Protein AF-B6ATL6-F1 (afdb_monomer_lite)

pLDDT: mean 96.42, std 1.98, range [83.88, 98.56]

Sequence (86 aa):
MDIQTGSAVDEQWNHIPAASRVSYGTEPTPGTVISDVYAYEKPSKRERFAVLMCNMLSIDLVQLGERHRRASFRREKDWMGEWLAP

Structure (mmCIF, N/CA/C/O backbone):
data_AF-B6ATL6-F1
#
_entry.id   AF-B6ATL6-F1
#
loop_
_atom_site.group_PDB
_atom_site.id
_atom_site.type_symbol
_atom_site.label_atom_id
_atom_site.label_alt_id
_atom_site.label_comp_id
_atom_site.label_asym_id
_atom_site.label_entity_id
_atom_sit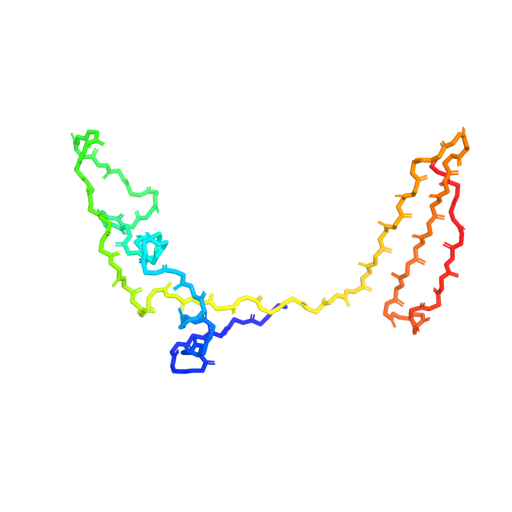e.label_seq_id
_atom_site.pdbx_PDB_ins_code
_atom_site.Cartn_x
_atom_site.Cartn_y
_atom_site.Cartn_z
_atom_site.occupancy
_atom_site.B_iso_or_equiv
_atom_site.auth_seq_id
_atom_site.auth_comp_id
_atom_site.auth_asym_id
_atom_site.auth_atom_id
_atom_site.pdbx_PDB_model_num
ATOM 1 N N . MET A 1 1 ? -9.752 2.106 -8.886 1.00 83.88 1 MET A N 1
ATOM 2 C CA . MET A 1 1 ? -9.480 1.800 -7.470 1.00 83.88 1 MET A CA 1
ATOM 3 C C . MET A 1 1 ? -10.822 1.627 -6.803 1.00 83.88 1 MET A C 1
ATOM 5 O O . MET A 1 1 ? -11.720 2.393 -7.126 1.00 83.88 1 MET A O 1
ATOM 9 N N . ASP A 1 2 ? -10.958 0.614 -5.962 1.00 94.50 2 ASP A N 1
ATOM 10 C CA . ASP A 1 2 ? -12.175 0.334 -5.203 1.00 94.50 2 ASP A CA 1
ATOM 11 C C . ASP A 1 2 ? -11.880 0.454 -3.701 1.00 94.50 2 ASP A C 1
ATOM 13 O O . ASP A 1 2 ? -10.770 0.137 -3.265 1.00 94.50 2 ASP A O 1
ATOM 17 N N . ILE A 1 3 ? -12.836 0.977 -2.932 1.00 96.25 3 ILE A N 1
ATOM 18 C CA . ILE A 1 3 ? -12.688 1.232 -1.493 1.00 96.25 3 ILE A CA 1
ATOM 19 C C . ILE A 1 3 ? -13.712 0.381 -0.756 1.00 96.25 3 ILE A C 1
ATOM 21 O O . ILE A 1 3 ? -14.914 0.593 -0.893 1.00 96.25 3 ILE A O 1
ATOM 25 N N . GLN A 1 4 ? -13.229 -0.537 0.074 1.00 97.19 4 GLN A N 1
ATOM 26 C CA . GLN A 1 4 ? -14.071 -1.407 0.884 1.00 97.19 4 GLN A CA 1
ATOM 27 C C . GLN A 1 4 ? -14.016 -0.979 2.351 1.00 97.19 4 GLN A C 1
ATOM 29 O O . GLN A 1 4 ? -12.940 -0.748 2.908 1.00 97.19 4 GLN A O 1
ATOM 34 N N . THR A 1 5 ? -15.185 -0.865 2.978 1.00 96.81 5 THR A N 1
ATOM 35 C CA . THR A 1 5 ? -15.364 -0.443 4.376 1.00 96.81 5 THR A CA 1
ATOM 36 C C . THR A 1 5 ? -16.450 -1.283 5.053 1.00 96.81 5 THR A C 1
ATOM 38 O O . THR A 1 5 ? -17.058 -2.159 4.435 1.00 96.81 5 THR A O 1
ATOM 41 N N . GLY A 1 6 ? -16.696 -1.042 6.344 1.00 95.69 6 GLY A N 1
ATOM 42 C CA . GLY A 1 6 ? -17.717 -1.771 7.099 1.00 95.69 6 GLY A CA 1
ATOM 43 C C . GLY A 1 6 ? -17.355 -3.243 7.302 1.00 95.69 6 GLY A C 1
ATOM 44 O O . GLY A 1 6 ? -16.174 -3.593 7.339 1.00 95.69 6 GLY A O 1
ATOM 45 N N . SER A 1 7 ? -18.361 -4.106 7.440 1.00 96.69 7 SER A N 1
ATOM 46 C CA . SER A 1 7 ? -18.169 -5.538 7.724 1.00 96.69 7 SER A CA 1
ATOM 47 C C . SER A 1 7 ? -17.458 -6.304 6.604 1.00 96.69 7 SER A C 1
ATOM 49 O O . SER A 1 7 ? -16.818 -7.317 6.865 1.00 96.69 7 SER A O 1
ATOM 51 N N . ALA A 1 8 ? -17.481 -5.791 5.369 1.00 96.31 8 ALA A N 1
ATOM 52 C CA . ALA A 1 8 ? -16.805 -6.405 4.224 1.00 96.31 8 ALA A CA 1
ATOM 53 C C . ALA A 1 8 ? -15.281 -6.542 4.402 1.00 96.31 8 ALA A C 1
ATOM 55 O O . ALA A 1 8 ? -14.654 -7.307 3.676 1.00 96.31 8 ALA A O 1
ATOM 56 N N . VAL A 1 9 ? -14.687 -5.806 5.352 1.00 97.38 9 VAL A N 1
ATOM 57 C CA . VAL A 1 9 ? -13.240 -5.826 5.618 1.00 97.38 9 VAL A CA 1
ATOM 58 C C . VAL A 1 9 ? -12.867 -6.384 7.000 1.00 97.38 9 VAL A C 1
ATOM 60 O O . VAL A 1 9 ? -11.771 -6.128 7.503 1.00 97.38 9 VAL A O 1
ATOM 63 N N . ASP A 1 10 ? -13.777 -7.125 7.646 1.00 96.56 10 ASP A N 1
ATOM 64 C CA . ASP A 1 10 ? -13.540 -7.701 8.980 1.00 96.56 10 ASP A CA 1
ATOM 65 C C . ASP A 1 10 ? -12.416 -8.741 8.984 1.00 96.56 10 ASP A C 1
ATOM 67 O O . ASP A 1 10 ? -11.606 -8.765 9.912 1.00 96.56 10 ASP A O 1
ATOM 71 N N . GLU A 1 11 ? -12.306 -9.559 7.938 1.00 97.19 11 GLU A N 1
ATOM 72 C CA . GLU A 1 11 ? -11.234 -10.555 7.823 1.00 97.19 11 GLU A CA 1
ATOM 73 C C . GLU A 1 11 ? -9.855 -9.884 7.753 1.00 97.19 11 GLU A C 1
ATOM 75 O O . GLU A 1 11 ? -8.941 -10.223 8.505 1.00 97.19 11 GLU A O 1
ATOM 80 N N . GLN A 1 12 ? -9.723 -8.854 6.919 1.00 97.62 12 GLN A N 1
ATOM 81 C CA . GLN A 1 12 ? -8.496 -8.081 6.749 1.00 97.62 12 GLN A CA 1
ATOM 82 C C . GLN A 1 12 ? -8.134 -7.343 8.038 1.00 97.62 12 GLN A C 1
ATOM 84 O O . GLN A 1 12 ? -6.966 -7.316 8.419 1.00 97.62 12 GLN A O 1
ATOM 89 N N . TRP A 1 13 ? -9.123 -6.799 8.752 1.00 97.38 13 TRP A N 1
ATOM 90 C CA . TRP A 1 13 ? -8.896 -6.211 10.070 1.00 97.38 13 TRP A CA 1
ATOM 91 C C . TRP A 1 13 ? -8.368 -7.233 11.081 1.00 97.38 13 TRP A C 1
ATOM 93 O O . TRP A 1 13 ? -7.454 -6.937 11.856 1.00 97.38 13 TRP A O 1
ATOM 103 N N . ASN A 1 14 ? -8.917 -8.448 11.070 1.00 96.94 14 ASN A N 1
ATOM 104 C CA . ASN A 1 14 ? -8.504 -9.507 11.983 1.00 96.94 14 ASN A CA 1
ATOM 105 C C . ASN A 1 14 ? -7.053 -9.949 11.747 1.00 96.94 14 ASN A C 1
ATOM 107 O O . ASN A 1 14 ? -6.376 -10.304 12.712 1.00 96.94 14 ASN A O 1
ATOM 111 N N . HIS A 1 15 ? -6.543 -9.829 10.517 1.00 97.31 15 HIS A N 1
ATOM 112 C CA . HIS A 1 15 ? -5.132 -10.060 10.196 1.00 97.31 15 HIS A CA 1
ATOM 113 C C . HIS A 1 15 ? -4.179 -8.969 10.702 1.00 97.31 15 HIS A C 1
ATOM 115 O O . HIS A 1 15 ? -2.975 -9.212 10.798 1.00 97.31 15 HIS A O 1
ATOM 121 N N . ILE A 1 16 ? -4.679 -7.782 11.057 1.00 96.69 16 ILE A N 1
ATOM 122 C CA . ILE A 1 16 ? -3.840 -6.712 11.606 1.00 96.69 16 ILE A CA 1
ATOM 123 C C . ILE A 1 16 ? -3.524 -7.027 13.073 1.00 96.69 16 ILE A C 1
ATOM 125 O O . ILE A 1 16 ? -4.460 -7.166 13.875 1.00 96.69 16 ILE A O 1
ATOM 129 N N . PRO A 1 17 ? -2.235 -7.078 13.467 1.00 97.44 17 PRO A N 1
ATOM 130 C CA . PRO A 1 17 ? -1.844 -7.263 14.860 1.00 97.44 17 PRO A CA 1
ATOM 131 C C . PRO A 1 17 ? -2.488 -6.214 15.768 1.00 97.44 17 PRO A C 1
ATOM 133 O O . PRO A 1 17 ? -2.542 -5.035 15.419 1.00 97.44 17 PRO A O 1
ATOM 136 N N . ALA A 1 18 ? -2.938 -6.618 16.958 1.00 94.62 18 ALA A N 1
ATOM 137 C CA . ALA A 1 18 ? -3.670 -5.733 17.868 1.00 94.62 18 ALA A CA 1
ATOM 138 C C . ALA A 1 18 ? -2.916 -4.424 18.171 1.00 94.62 18 ALA A C 1
ATOM 140 O O . ALA A 1 18 ? -3.507 -3.349 18.111 1.00 94.62 18 ALA A O 1
ATOM 141 N N . ALA A 1 19 ? -1.599 -4.500 18.393 1.00 94.94 19 ALA A N 1
ATOM 142 C CA . ALA A 1 19 ? -0.754 -3.330 18.634 1.00 94.94 19 ALA A CA 1
ATOM 143 C C . ALA A 1 19 ? -0.694 -2.354 17.442 1.00 94.94 19 ALA A C 1
ATOM 145 O O . ALA A 1 19 ? -0.488 -1.162 17.638 1.00 94.94 19 ALA A O 1
ATOM 146 N N . SER A 1 20 ? -0.900 -2.828 16.210 1.00 96.50 20 SER A N 1
ATOM 147 C CA . SER A 1 20 ? -0.860 -2.002 14.995 1.00 96.50 20 SER A CA 1
ATOM 148 C C . SER A 1 20 ? -2.186 -1.288 14.710 1.00 96.50 20 SER A C 1
ATOM 150 O O . SER A 1 20 ? -2.196 -0.277 14.002 1.00 96.50 20 SER A O 1
ATOM 152 N N . ARG A 1 21 ? -3.300 -1.767 15.284 1.00 96.62 21 ARG A N 1
ATOM 153 C CA . ARG A 1 21 ? -4.662 -1.241 15.058 1.00 96.62 21 ARG A CA 1
ATOM 154 C C . ARG A 1 21 ? -4.853 0.198 15.544 1.00 96.62 21 ARG A C 1
ATOM 156 O O . ARG A 1 21 ? -5.710 0.907 15.019 1.00 96.62 21 ARG A O 1
ATOM 163 N N . VAL A 1 22 ? -4.010 0.655 16.469 1.00 95.88 22 VAL A N 1
ATOM 164 C CA . VAL A 1 22 ? -3.962 2.044 16.961 1.00 95.88 22 VAL A CA 1
ATOM 165 C C . VAL A 1 22 ? -3.739 3.065 15.837 1.00 95.88 22 VAL A C 1
ATOM 167 O O . VAL A 1 22 ? -4.190 4.204 15.927 1.00 95.88 22 VAL A O 1
ATOM 170 N N . SER A 1 23 ? -3.102 2.647 14.736 1.00 94.12 23 SER A N 1
ATOM 171 C CA . SER A 1 23 ? -2.864 3.487 13.553 1.00 94.12 23 SER A CA 1
ATOM 172 C C . SER A 1 23 ? -4.157 3.979 12.900 1.00 94.12 23 SER A C 1
ATOM 174 O O . SER A 1 23 ? -4.156 5.017 12.244 1.00 94.12 23 SER A O 1
ATOM 176 N N . TYR A 1 24 ? -5.265 3.263 13.103 1.00 95.56 24 TYR A N 1
ATOM 177 C CA . TYR A 1 24 ? -6.556 3.575 12.496 1.00 95.56 24 TYR A CA 1
ATOM 178 C C . TYR A 1 24 ? -7.459 4.420 13.397 1.00 95.56 24 TYR A C 1
ATOM 180 O O . TYR A 1 24 ? -8.563 4.754 12.989 1.00 95.56 24 TYR A O 1
ATOM 188 N N . GLY A 1 25 ? -7.035 4.805 14.604 1.00 95.44 25 GLY A N 1
ATOM 189 C CA . GLY A 1 25 ? -7.892 5.586 15.501 1.00 95.44 25 GLY A CA 1
ATOM 190 C C . GLY A 1 25 ? -7.329 6.903 15.999 1.00 95.44 25 GLY A C 1
ATOM 191 O O . GLY A 1 25 ? -7.983 7.486 16.856 1.00 95.44 25 GLY A O 1
ATOM 192 N N . THR A 1 26 ? -6.209 7.395 15.451 1.00 95.88 26 THR A N 1
ATOM 193 C CA . THR A 1 26 ? -5.628 8.702 15.818 1.00 95.88 26 THR A CA 1
ATOM 194 C C . THR A 1 26 ? -6.703 9.784 15.957 1.00 95.88 26 THR A C 1
ATOM 196 O O . THR A 1 26 ? -7.520 9.977 15.049 1.00 95.88 26 THR A O 1
ATOM 199 N N . GLU A 1 27 ? -6.710 10.450 17.109 1.00 95.75 27 GLU A N 1
ATOM 200 C CA . GLU A 1 27 ? -7.641 11.516 17.467 1.00 95.75 27 GLU A CA 1
ATOM 201 C C . GLU A 1 27 ? -6.854 12.704 18.050 1.00 95.75 27 GLU A C 1
ATOM 203 O O . GLU A 1 27 ? -6.090 12.474 18.979 1.00 95.75 27 GLU A O 1
ATOM 208 N N . PRO A 1 28 ? -7.011 13.943 17.554 1.00 95.56 28 PRO A N 1
ATOM 209 C CA . PRO A 1 28 ? -7.882 14.317 16.445 1.00 95.56 28 PRO A CA 1
ATOM 210 C C . PRO A 1 28 ? -7.428 13.707 15.113 1.00 95.56 28 PRO A C 1
ATOM 212 O O . PRO A 1 28 ? -6.339 13.140 15.005 1.00 95.56 28 PRO A O 1
ATOM 215 N N . THR A 1 29 ? -8.288 13.773 14.095 1.00 93.75 29 THR A N 1
ATOM 216 C CA . THR A 1 29 ? -8.008 13.184 12.778 1.00 93.75 29 THR A CA 1
ATOM 217 C C . THR A 1 29 ? -6.644 13.629 12.239 1.00 93.75 29 THR A C 1
ATOM 219 O O . THR A 1 29 ? -6.308 14.810 12.370 1.00 93.75 29 THR A O 1
ATOM 222 N N . PRO A 1 30 ? -5.847 12.735 11.622 1.00 94.12 30 PRO A N 1
ATOM 223 C CA . PRO A 1 30 ? -4.539 13.100 11.085 1.00 94.12 30 PRO A CA 1
ATOM 224 C C . PRO A 1 30 ? -4.586 14.372 10.224 1.00 94.12 30 PRO A C 1
ATOM 226 O O . PRO A 1 30 ? -5.472 14.525 9.388 1.00 94.12 30 PRO A O 1
ATOM 229 N N . GLY A 1 31 ? -3.639 15.287 10.451 1.00 95.56 31 GLY A N 1
ATOM 230 C CA . GLY A 1 31 ? -3.594 16.605 9.802 1.00 95.56 31 GLY A CA 1
ATOM 231 C C . GLY A 1 31 ? -4.337 17.724 10.546 1.00 95.56 31 GLY A C 1
ATOM 232 O O . GLY A 1 31 ? -4.238 18.880 10.144 1.00 95.56 31 GLY A O 1
ATOM 233 N N . THR A 1 32 ? -5.038 17.417 11.640 1.00 97.19 32 THR A N 1
ATOM 234 C CA . THR A 1 32 ? -5.654 18.436 12.507 1.00 97.19 32 THR A CA 1
ATOM 235 C C . THR A 1 32 ? -4.591 19.159 13.333 1.00 97.19 32 THR A C 1
ATOM 237 O O . THR A 1 32 ? -3.687 18.524 13.874 1.00 97.19 32 THR A O 1
ATOM 240 N N . VAL A 1 33 ? -4.712 20.484 13.460 1.00 97.69 33 VAL A N 1
ATOM 241 C CA . VAL A 1 33 ? -3.866 21.285 14.359 1.00 97.69 33 VAL A CA 1
ATOM 242 C C . VAL A 1 33 ? -4.177 20.918 15.811 1.00 97.69 33 VAL A C 1
ATOM 244 O O . VAL A 1 33 ? -5.338 20.907 16.212 1.00 97.69 33 VAL A O 1
ATOM 247 N N . ILE A 1 34 ? -3.137 20.645 16.598 1.00 98.00 34 ILE A N 1
ATOM 248 C CA . ILE A 1 34 ? -3.231 20.290 18.019 1.00 98.00 34 ILE A CA 1
ATOM 249 C C . ILE A 1 34 ? -2.621 21.391 18.888 1.00 98.00 34 ILE A C 1
ATOM 251 O O . ILE A 1 34 ? -1.713 22.100 18.458 1.00 98.00 34 ILE A O 1
ATOM 255 N N . SER A 1 35 ? -3.137 21.552 20.105 1.00 97.50 35 SER A N 1
ATOM 256 C CA . SER A 1 35 ? -2.718 22.612 21.034 1.00 97.50 35 SER A CA 1
ATOM 257 C C . SER A 1 35 ? -1.405 22.320 21.763 1.00 97.50 35 SER A C 1
ATOM 259 O O . SER A 1 35 ? -0.793 23.239 22.297 1.00 97.50 35 SER A O 1
ATOM 261 N N . ASP A 1 36 ? -0.996 21.054 21.817 1.00 98.25 36 ASP A N 1
ATOM 262 C CA . ASP A 1 36 ? 0.235 20.579 22.449 1.00 98.25 36 ASP A CA 1
ATOM 263 C C . ASP A 1 36 ? 0.780 19.372 21.674 1.00 98.25 36 ASP A C 1
ATOM 265 O O . ASP A 1 36 ? 0.020 18.676 20.998 1.00 98.25 36 ASP A O 1
ATOM 269 N N . VAL A 1 37 ? 2.084 19.106 21.789 1.00 96.62 37 VAL A N 1
ATOM 270 C CA . VAL A 1 37 ? 2.768 18.003 21.097 1.00 96.62 37 VAL A CA 1
ATOM 271 C C . VAL A 1 37 ? 2.180 16.621 21.404 1.00 96.62 37 VAL A C 1
ATOM 273 O O . VAL A 1 37 ? 2.306 15.732 20.566 1.00 96.62 37 VAL A O 1
ATOM 276 N N . TYR A 1 38 ? 1.516 16.442 22.550 1.00 97.19 38 TYR A N 1
ATOM 277 C CA . TYR A 1 38 ? 0.864 15.192 22.955 1.00 97.19 38 TYR A CA 1
ATOM 278 C C . TYR A 1 38 ? -0.657 15.307 23.068 1.00 97.19 38 TYR A C 1
ATOM 280 O O . TYR A 1 38 ? -1.294 14.408 23.611 1.00 97.19 38 TYR A O 1
ATOM 288 N N . ALA A 1 39 ? -1.268 16.373 22.542 1.00 97.62 39 ALA A N 1
ATOM 289 C CA . ALA A 1 39 ? -2.724 16.516 22.500 1.00 97.62 39 ALA A CA 1
ATOM 290 C C . ALA A 1 39 ? -3.352 15.624 21.407 1.00 97.62 39 ALA A C 1
ATOM 292 O O . ALA A 1 39 ? -4.105 16.094 20.553 1.00 97.62 39 ALA A O 1
ATOM 293 N N . TYR A 1 40 ? -3.010 14.333 21.423 1.00 96.56 40 TYR A N 1
ATOM 294 C CA . TYR A 1 40 ? -3.580 13.302 20.575 1.00 96.56 40 TYR A CA 1
ATOM 295 C C . TYR A 1 40 ? -3.626 11.946 21.292 1.00 96.56 40 TYR A C 1
ATOM 297 O O . TYR A 1 40 ? -2.768 11.610 22.101 1.00 96.56 40 TYR A O 1
ATOM 305 N N . GLU A 1 41 ? -4.591 11.123 20.905 1.00 96.69 41 GLU A N 1
ATOM 306 C CA . GLU A 1 41 ? -4.763 9.744 21.353 1.00 96.69 41 GLU A CA 1
ATOM 307 C C . GLU A 1 41 ? -4.711 8.788 20.161 1.00 96.69 41 GLU A C 1
ATOM 309 O O . GLU A 1 41 ? -4.928 9.184 19.013 1.00 96.69 41 GLU A O 1
ATOM 314 N N . LYS A 1 42 ? -4.438 7.505 20.417 1.00 95.25 42 LYS A N 1
ATOM 315 C CA . LYS A 1 42 ? -4.422 6.460 19.376 1.00 95.25 42 LYS A CA 1
ATOM 316 C C . LYS A 1 42 ? -5.250 5.232 19.774 1.00 95.25 42 LYS A C 1
ATOM 318 O O . LYS A 1 42 ? -4.701 4.139 19.929 1.00 95.25 42 LYS A O 1
ATOM 323 N N . PRO A 1 43 ? -6.575 5.371 19.956 1.00 95.75 43 PRO A N 1
ATOM 324 C CA . PRO A 1 43 ? -7.442 4.215 20.145 1.00 95.75 43 PRO A CA 1
ATOM 325 C C . PRO A 1 43 ? -7.408 3.299 18.915 1.00 95.75 43 PRO A C 1
ATOM 327 O O . PRO A 1 43 ? -7.052 3.705 17.813 1.00 95.75 43 PRO A O 1
ATOM 330 N N . SER A 1 44 ? -7.821 2.047 19.079 1.00 95.44 44 SER A N 1
ATOM 331 C CA . SER A 1 44 ? -8.056 1.150 17.943 1.00 95.44 44 SER A CA 1
ATOM 332 C C . SER A 1 44 ? -9.506 1.294 17.478 1.00 95.44 44 SER A C 1
ATOM 334 O O . SER A 1 44 ? -10.401 0.739 18.108 1.00 95.44 44 SER A O 1
ATOM 336 N N . LYS A 1 45 ? -9.746 2.047 16.398 1.00 95.44 45 LYS A N 1
ATOM 337 C CA . LYS A 1 45 ? -11.091 2.302 15.847 1.00 95.44 45 LYS A CA 1
ATOM 338 C C . LYS A 1 45 ? -11.326 1.477 14.581 1.00 95.44 45 LYS A C 1
ATOM 340 O O . LYS A 1 45 ? -10.825 1.819 13.511 1.00 95.44 45 LYS A O 1
ATOM 345 N N . ARG A 1 46 ? -12.074 0.376 14.704 1.00 94.94 46 ARG A N 1
ATOM 346 C CA . ARG A 1 46 ? -12.358 -0.569 13.606 1.00 94.94 46 ARG A CA 1
ATOM 347 C C . ARG A 1 46 ? -13.069 0.109 12.435 1.00 94.94 46 ARG A C 1
ATOM 349 O O . ARG A 1 46 ? -12.785 -0.189 11.280 1.00 94.94 46 ARG A O 1
ATOM 356 N N . GLU A 1 47 ? -13.988 1.010 12.727 1.00 95.44 47 GLU A N 1
ATOM 357 C CA . GLU A 1 47 ? -14.830 1.736 11.779 1.00 95.44 47 GLU A CA 1
ATOM 358 C C . GLU A 1 47 ? -14.047 2.670 10.844 1.00 95.44 47 GLU A C 1
ATOM 360 O O . GLU A 1 47 ? -14.534 3.027 9.776 1.00 95.44 47 GLU A O 1
ATOM 365 N N . ARG A 1 48 ? -12.815 3.035 11.220 1.00 94.62 48 ARG A N 1
ATOM 366 C CA . ARG A 1 48 ? -11.904 3.863 10.417 1.00 94.62 48 ARG A CA 1
ATOM 367 C C . ARG A 1 48 ? -10.971 3.038 9.522 1.00 94.62 48 ARG A C 1
ATOM 369 O O . ARG A 1 48 ? -10.161 3.606 8.793 1.00 94.62 48 ARG A O 1
ATOM 376 N N . PHE A 1 49 ? -11.065 1.710 9.574 1.00 96.88 49 PHE A N 1
ATOM 377 C CA . PHE A 1 49 ? -10.311 0.820 8.701 1.00 96.88 49 PHE A CA 1
ATOM 378 C C . PHE A 1 49 ? -11.007 0.645 7.346 1.00 96.88 49 PHE A C 1
ATOM 380 O O . PHE A 1 49 ? -12.207 0.368 7.280 1.00 96.88 49 PHE A O 1
ATOM 387 N N . ALA A 1 50 ? -10.224 0.755 6.275 1.00 96.94 50 ALA A N 1
ATOM 388 C CA . ALA A 1 50 ? -10.654 0.540 4.902 1.00 96.94 50 ALA A CA 1
ATOM 389 C C . ALA A 1 50 ? -9.602 -0.273 4.142 1.00 96.94 50 ALA A C 1
ATOM 391 O O . ALA A 1 50 ? -8.402 -0.137 4.393 1.00 96.94 50 ALA A O 1
ATOM 392 N N . VAL A 1 51 ? -10.052 -1.078 3.182 1.00 97.31 51 VAL A N 1
ATOM 393 C CA . VAL A 1 51 ? -9.185 -1.798 2.243 1.00 97.31 51 VAL A CA 1
ATOM 394 C C . VAL A 1 51 ? -9.270 -1.115 0.886 1.00 97.31 51 VAL A C 1
ATOM 396 O O . VAL A 1 51 ? -10.357 -0.884 0.356 1.00 97.31 51 VAL A O 1
ATOM 399 N N . LEU A 1 52 ? -8.108 -0.777 0.331 1.00 97.00 52 LEU A N 1
ATOM 400 C CA . LEU A 1 52 ? -7.977 -0.161 -0.983 1.00 97.00 52 LEU A CA 1
ATOM 401 C C . LEU A 1 52 ? -7.592 -1.228 -2.004 1.00 97.00 52 LEU A C 1
ATOM 403 O O . LEU A 1 52 ? -6.475 -1.743 -1.982 1.00 97.00 52 LEU A O 1
ATOM 407 N N . MET A 1 53 ? -8.511 -1.541 -2.910 1.00 95.06 53 MET A N 1
ATOM 408 C CA . MET A 1 53 ? -8.296 -2.519 -3.969 1.00 95.06 53 MET A CA 1
ATOM 409 C C . MET A 1 53 ? -7.848 -1.812 -5.251 1.00 95.06 53 MET A C 1
ATOM 411 O O . MET A 1 53 ? -8.585 -1.041 -5.882 1.00 95.06 53 MET A O 1
ATOM 415 N N . CYS A 1 54 ? -6.611 -2.085 -5.655 1.00 95.25 54 CYS A N 1
ATOM 416 C CA . CYS A 1 54 ? -6.012 -1.543 -6.868 1.00 95.25 54 CYS A CA 1
ATOM 417 C C . CYS A 1 54 ? -5.918 -2.631 -7.937 1.00 95.25 54 CYS A C 1
ATOM 419 O O . CYS A 1 54 ? -5.206 -3.617 -7.777 1.00 95.25 54 CYS A O 1
ATOM 421 N N . ASN A 1 55 ? -6.608 -2.425 -9.058 1.00 94.19 55 ASN A N 1
ATOM 422 C CA . ASN A 1 55 ? -6.434 -3.266 -10.236 1.00 94.19 55 ASN A CA 1
ATOM 423 C C . ASN A 1 55 ? -5.142 -2.865 -10.943 1.00 94.19 55 ASN A C 1
ATOM 425 O O . ASN A 1 55 ? -4.999 -1.718 -11.369 1.00 94.19 55 ASN A O 1
ATOM 429 N N . MET A 1 56 ? -4.216 -3.809 -11.079 1.00 95.25 56 MET A N 1
ATOM 430 C CA . MET A 1 56 ? -2.966 -3.574 -11.786 1.00 95.25 56 MET A CA 1
ATOM 431 C C . MET A 1 56 ? -3.243 -3.390 -13.280 1.00 95.25 56 MET A C 1
ATOM 433 O O . MET A 1 56 ? -3.899 -4.220 -13.910 1.00 95.25 56 MET A O 1
ATOM 437 N N . LEU A 1 57 ? -2.763 -2.282 -13.841 1.00 97.06 57 LEU A N 1
ATOM 438 C CA . LEU A 1 57 ? -2.899 -1.980 -15.270 1.00 97.06 57 LEU A CA 1
ATOM 439 C C . LEU A 1 57 ? -1.604 -2.267 -16.029 1.00 97.06 57 LEU A C 1
ATOM 441 O O . LEU A 1 57 ? -1.639 -2.719 -17.173 1.00 97.06 57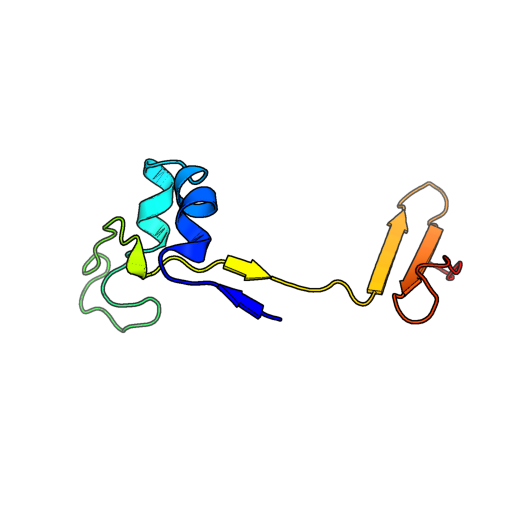 LEU A O 1
ATOM 445 N N . SER A 1 58 ? -0.470 -2.032 -15.372 1.00 97.62 58 SER A N 1
ATOM 446 C CA . SER A 1 58 ? 0.859 -2.225 -15.932 1.00 97.62 58 SER A CA 1
ATOM 447 C C . SER A 1 58 ? 1.881 -2.554 -14.849 1.00 97.62 58 SER A C 1
ATOM 449 O O . SER A 1 58 ? 1.764 -2.073 -13.722 1.00 97.62 58 SER A O 1
ATOM 451 N N . ILE A 1 59 ? 2.906 -3.314 -15.225 1.00 98.12 59 ILE A N 1
ATOM 452 C CA . ILE A 1 59 ? 4.123 -3.563 -14.451 1.00 98.12 59 ILE A CA 1
ATOM 453 C C . ILE A 1 59 ? 5.300 -3.100 -15.305 1.00 98.12 59 ILE A C 1
ATOM 455 O O . ILE A 1 59 ? 5.402 -3.485 -16.470 1.00 98.12 59 ILE A O 1
ATOM 459 N N . ASP A 1 60 ? 6.190 -2.310 -14.717 1.00 97.81 60 ASP A N 1
ATOM 460 C CA . ASP A 1 60 ? 7.502 -1.998 -15.277 1.00 97.81 60 ASP A CA 1
ATOM 461 C C . ASP A 1 60 ? 8.555 -2.667 -14.396 1.00 97.81 60 ASP A C 1
ATOM 463 O O . ASP A 1 60 ? 8.736 -2.300 -13.233 1.00 97.81 60 ASP A O 1
ATOM 467 N N . LEU A 1 61 ? 9.159 -3.732 -14.916 1.00 97.88 61 LEU A N 1
ATOM 468 C CA . LEU A 1 61 ? 10.053 -4.596 -14.167 1.00 97.88 61 LEU A CA 1
ATOM 469 C C . LEU A 1 61 ? 11.489 -4.361 -14.619 1.00 97.88 61 LEU A C 1
ATOM 471 O O . LEU A 1 61 ? 11.822 -4.609 -15.776 1.00 97.88 61 LEU A O 1
ATOM 475 N N . VAL A 1 62 ? 12.351 -3.968 -13.683 1.00 98.19 62 VAL A N 1
ATOM 476 C CA . VAL A 1 62 ? 13.794 -3.824 -13.904 1.00 98.19 62 VAL A CA 1
ATOM 477 C C . VAL A 1 62 ? 14.541 -4.853 -13.062 1.00 98.19 62 VAL A C 1
ATOM 479 O O . VAL A 1 62 ? 14.366 -4.921 -11.847 1.00 98.19 62 VAL A O 1
ATOM 482 N N . GLN A 1 63 ? 15.411 -5.631 -13.703 1.00 97.81 63 GLN A N 1
ATOM 483 C CA . GLN A 1 63 ? 16.373 -6.502 -13.037 1.00 97.81 63 GLN A CA 1
ATOM 484 C C . GLN A 1 63 ? 17.769 -5.872 -13.102 1.00 97.81 63 GLN A C 1
ATOM 486 O O . GLN A 1 63 ? 18.337 -5.700 -14.184 1.00 97.81 63 GLN A O 1
ATOM 491 N N . LEU A 1 64 ? 18.339 -5.581 -11.931 1.00 97.44 64 LEU A N 1
ATOM 492 C CA . LEU A 1 64 ? 19.698 -5.060 -11.779 1.00 97.44 64 LEU A CA 1
ATOM 493 C C . LEU A 1 64 ? 20.710 -6.218 -11.761 1.00 97.44 64 LEU A C 1
ATOM 495 O O . LEU A 1 64 ? 21.015 -6.777 -10.711 1.00 97.44 64 LEU A O 1
ATOM 499 N N . GLY A 1 65 ? 21.183 -6.619 -12.941 1.00 95.56 65 GLY A N 1
ATOM 500 C CA . GLY A 1 65 ? 22.324 -7.531 -13.109 1.00 95.56 65 GLY A CA 1
ATOM 501 C C . GLY A 1 65 ? 23.554 -6.812 -13.673 1.00 95.56 65 GLY A C 1
ATOM 502 O O . GLY A 1 65 ? 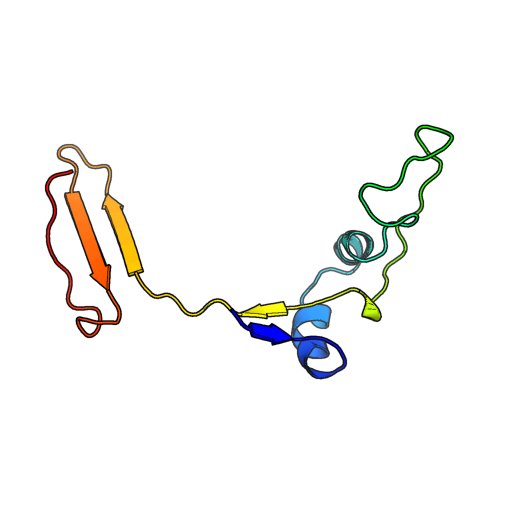23.520 -5.603 -13.865 1.00 95.56 65 GLY A O 1
ATOM 503 N N . GLU A 1 66 ? 24.615 -7.551 -14.021 1.00 96.56 66 GLU A N 1
ATOM 504 C CA . GLU A 1 66 ? 25.808 -6.988 -14.696 1.00 96.56 66 GLU A CA 1
ATOM 505 C C . GLU A 1 66 ? 25.440 -6.197 -15.966 1.00 96.56 66 GLU A C 1
ATOM 507 O O . GLU A 1 66 ? 25.991 -5.135 -16.244 1.00 96.56 66 GLU A O 1
ATOM 512 N N . ARG A 1 67 ? 24.442 -6.691 -16.709 1.00 95.81 67 ARG A N 1
ATOM 513 C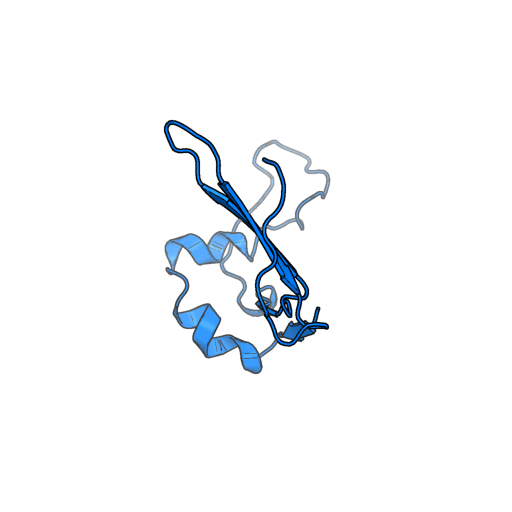 CA . ARG A 1 67 ? 23.688 -5.918 -17.697 1.00 95.81 67 ARG A CA 1
ATOM 514 C C . ARG A 1 67 ? 22.238 -5.865 -17.250 1.00 95.81 67 ARG A C 1
ATOM 516 O O . ARG A 1 67 ? 21.608 -6.916 -17.102 1.00 95.81 67 ARG A O 1
ATOM 523 N N . HIS A 1 68 ? 21.719 -4.660 -17.045 1.00 97.56 68 HIS A N 1
ATOM 524 C CA . HIS A 1 68 ? 20.326 -4.467 -16.666 1.00 97.56 68 HIS A CA 1
ATOM 525 C C . HIS A 1 68 ? 19.390 -5.023 -17.741 1.00 97.56 68 HIS A C 1
ATOM 527 O O . HIS A 1 68 ? 19.703 -5.014 -18.934 1.00 97.56 68 HIS A O 1
ATOM 533 N N . ARG A 1 69 ? 18.229 -5.508 -17.309 1.00 97.69 69 ARG A N 1
ATOM 534 C CA . ARG A 1 69 ? 17.149 -5.936 -18.200 1.00 97.69 69 ARG A CA 1
ATOM 535 C C . ARG A 1 69 ? 15.860 -5.304 -17.719 1.00 97.69 69 ARG A C 1
ATOM 537 O O . ARG A 1 69 ? 15.622 -5.254 -16.513 1.00 97.69 69 ARG A O 1
ATOM 544 N N . ARG A 1 70 ? 15.039 -4.844 -18.656 1.00 98.56 70 ARG A N 1
ATOM 545 C CA . ARG A 1 70 ? 13.754 -4.223 -18.364 1.00 98.56 70 ARG A CA 1
ATOM 546 C C . ARG A 1 70 ? 12.669 -4.855 -19.215 1.00 98.56 70 ARG A C 1
ATOM 548 O O . ARG A 1 70 ? 12.878 -5.094 -20.402 1.00 98.56 70 ARG A O 1
ATOM 555 N N . ALA A 1 71 ? 11.528 -5.135 -18.608 1.00 98.38 71 ALA A N 1
ATOM 556 C CA . ALA A 1 71 ? 10.357 -5.638 -19.302 1.00 98.38 71 ALA A CA 1
ATOM 557 C C . ALA A 1 71 ? 9.117 -4.878 -18.840 1.00 98.38 71 ALA A C 1
ATOM 559 O O . ALA A 1 71 ? 8.962 -4.602 -17.650 1.00 98.38 71 ALA A O 1
ATOM 560 N N . SER A 1 72 ? 8.224 -4.568 -19.776 1.00 98.38 72 SER A N 1
ATOM 561 C CA . SER A 1 72 ? 6.897 -4.053 -19.444 1.00 98.38 72 SER A CA 1
ATOM 562 C C . SER A 1 72 ? 5.838 -5.121 -19.659 1.00 98.38 72 SER A C 1
ATOM 564 O O . SER A 1 72 ? 5.907 -5.885 -20.621 1.00 98.38 72 SER A O 1
ATOM 566 N N . PHE A 1 73 ? 4.853 -5.151 -18.770 1.00 98.50 73 PHE A N 1
ATOM 567 C CA . PHE A 1 73 ? 3.671 -5.993 -18.883 1.00 98.50 73 PHE A CA 1
ATOM 568 C C . PHE A 1 73 ? 2.447 -5.100 -18.745 1.00 98.50 73 PHE A C 1
ATOM 570 O O . PHE A 1 73 ? 2.393 -4.263 -17.843 1.00 98.50 73 PHE A O 1
ATOM 577 N N . ARG A 1 74 ? 1.462 -5.252 -19.630 1.00 98.06 74 ARG A N 1
ATOM 578 C CA . ARG A 1 74 ? 0.247 -4.431 -19.616 1.00 98.06 74 ARG A CA 1
ATOM 579 C C . ARG A 1 74 ? -0.986 -5.300 -19.745 1.00 98.06 74 ARG A C 1
ATOM 581 O O . ARG A 1 74 ? -1.014 -6.212 -20.568 1.00 98.06 74 ARG A O 1
ATOM 588 N N . ARG A 1 75 ? -2.035 -4.956 -18.999 1.00 97.44 75 ARG A N 1
ATOM 589 C CA . ARG A 1 75 ? -3.333 -5.633 -19.076 1.00 97.44 7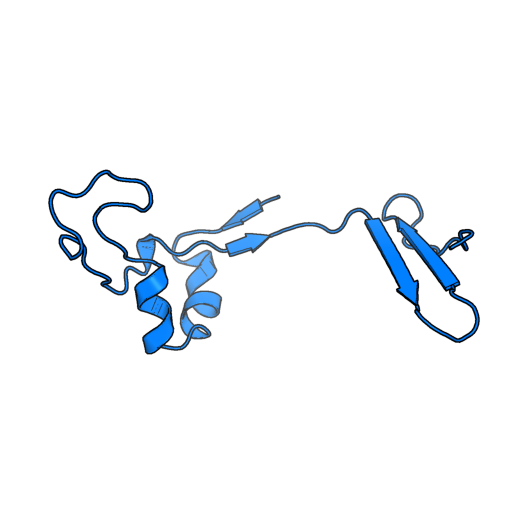5 ARG A CA 1
ATOM 590 C C . ARG A 1 75 ? -3.935 -5.584 -20.486 1.00 97.44 75 ARG A C 1
ATOM 592 O O . ARG A 1 75 ? -4.527 -6.561 -20.910 1.00 97.44 75 ARG A O 1
ATOM 599 N N . GLU A 1 76 ? -3.756 -4.476 -21.211 1.00 97.19 76 GLU A N 1
ATOM 600 C CA . GLU A 1 76 ? -4.250 -4.299 -22.593 1.00 97.19 76 GLU A CA 1
ATOM 601 C C . GLU A 1 76 ? -3.592 -5.244 -23.614 1.00 97.19 76 GLU A C 1
ATOM 603 O O . GLU A 1 76 ? -4.111 -5.419 -24.710 1.00 97.19 76 GLU A O 1
ATOM 608 N N . LYS A 1 77 ? -2.449 -5.841 -23.250 1.00 96.31 77 LYS A N 1
ATOM 609 C CA . LYS A 1 77 ? -1.709 -6.823 -24.052 1.00 96.31 77 LYS A CA 1
ATOM 610 C C . LYS A 1 77 ? -1.784 -8.221 -23.437 1.00 96.31 77 LYS A C 1
ATOM 612 O O . LYS A 1 77 ? -0.852 -8.998 -23.600 1.00 96.31 77 LYS A O 1
ATOM 617 N N . ASP A 1 78 ? -2.821 -8.500 -22.645 1.00 97.19 78 ASP A N 1
ATOM 618 C CA . ASP A 1 78 ? -2.999 -9.765 -21.919 1.00 97.19 78 ASP A CA 1
ATOM 619 C C . ASP A 1 78 ? -1.774 -10.172 -21.087 1.00 97.19 78 ASP A C 1
ATOM 621 O O . ASP A 1 78 ? -1.447 -11.349 -20.950 1.00 97.19 78 ASP A O 1
ATOM 625 N N . TRP A 1 79 ? -1.071 -9.178 -20.531 1.00 97.81 79 TRP A N 1
ATOM 626 C CA . TRP A 1 79 ? 0.180 -9.370 -19.794 1.00 97.81 79 TRP A CA 1
ATOM 627 C C . TRP A 1 79 ? 1.305 -10.022 -20.611 1.00 97.81 79 TRP A C 1
ATOM 629 O O . TRP A 1 79 ? 2.262 -10.536 -20.038 1.00 97.81 79 TRP A O 1
ATOM 639 N N . MET A 1 80 ? 1.248 -9.960 -21.942 1.00 97.94 80 MET A N 1
ATOM 640 C CA . MET A 1 80 ? 2.382 -10.296 -22.794 1.00 97.94 80 MET A CA 1
ATOM 641 C C . MET A 1 80 ? 3.534 -9.322 -22.519 1.00 97.94 80 MET A C 1
ATOM 643 O O . MET A 1 80 ? 3.360 -8.101 -22.557 1.00 97.94 80 MET A O 1
ATOM 647 N N . GLY A 1 81 ? 4.703 -9.878 -22.201 1.00 97.38 81 GLY A N 1
ATOM 648 C CA . GLY A 1 81 ? 5.890 -9.105 -21.853 1.00 97.38 81 GLY A CA 1
ATOM 649 C C . GLY A 1 81 ? 6.588 -8.519 -23.077 1.00 97.38 81 GLY A C 1
ATOM 650 O O . GLY A 1 81 ? 6.759 -9.197 -24.089 1.00 97.38 81 GLY A O 1
ATOM 651 N N . GLU A 1 82 ? 7.052 -7.280 -22.953 1.00 98.00 82 GLU A N 1
ATOM 652 C CA . GLU A 1 82 ? 7.859 -6.599 -23.969 1.00 98.00 82 GLU A CA 1
ATOM 653 C C . GLU A 1 82 ? 9.201 -6.177 -23.377 1.00 98.00 82 GLU A C 1
ATOM 655 O O . GLU A 1 82 ? 9.238 -5.509 -22.341 1.00 98.00 82 GLU A O 1
ATOM 660 N N . TRP A 1 83 ? 10.300 -6.548 -24.039 1.00 98.12 83 TRP A N 1
ATOM 661 C CA . TRP A 1 83 ? 11.638 -6.104 -23.654 1.00 98.12 83 TRP A CA 1
ATOM 662 C C . TRP A 1 83 ? 11.815 -4.616 -23.943 1.00 98.12 83 TRP A C 1
ATOM 664 O O . TRP A 1 83 ? 11.529 -4.148 -25.044 1.00 98.12 83 TRP A O 1
ATOM 674 N N . LEU A 1 84 ? 12.337 -3.892 -22.959 1.00 97.81 84 LEU A N 1
ATOM 675 C CA . LEU A 1 84 ? 1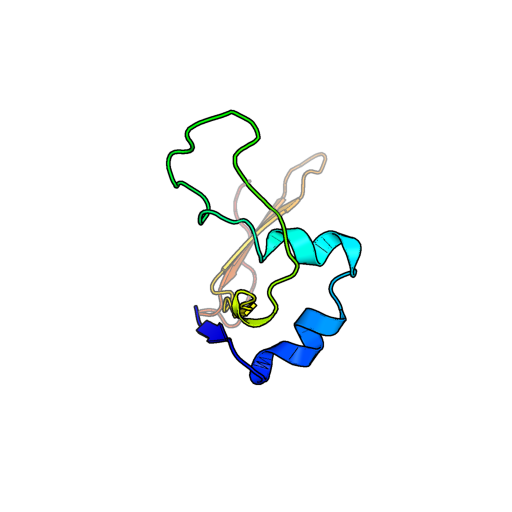2.705 -2.489 -23.064 1.00 97.81 84 LEU A CA 1
ATOM 676 C C . LEU A 1 84 ? 14.215 -2.347 -22.871 1.00 97.81 84 LEU A C 1
ATOM 678 O O . LEU A 1 84 ? 14.832 -3.098 -22.107 1.00 97.81 84 LEU A O 1
ATOM 682 N N . ALA A 1 85 ? 14.811 -1.363 -23.546 1.00 96.31 85 ALA A N 1
ATOM 683 C CA . ALA A 1 85 ? 16.141 -0.908 -23.166 1.00 96.31 85 ALA A CA 1
ATOM 684 C C . ALA A 1 85 ? 16.099 -0.428 -21.694 1.00 96.31 85 ALA A C 1
ATOM 686 O O . ALA A 1 85 ? 15.101 0.196 -21.315 1.00 96.31 85 ALA A O 1
ATOM 687 N N . PRO A 1 86 ? 17.108 -0.754 -20.864 1.00 89.06 86 PRO A N 1
ATOM 688 C CA . PRO A 1 86 ? 17.106 -0.410 -19.442 1.00 89.06 86 PRO A CA 1
ATOM 689 C C . PRO A 1 86 ? 17.043 1.093 -19.167 1.00 89.06 86 PRO A C 1
ATOM 691 O O . PRO A 1 86 ? 17.819 1.835 -19.810 1.00 89.06 86 PRO A O 1
#

Foldseek 3Di:
DDKAFDPVCVVVVVPDPPVRLLVQAKPPDPPDDAPDPPRIGRDRDRRSDMDDDDDDAKDWDWDDDVQIWIWIAGVVVVRDIDTDHD

Radius of gyration: 20.55 Å; chains: 1; bounding box: 44×33×47 Å

Secondary structure (DSSP, 8-state):
-EEE-GGGGHHHHHHS-GGGGGGG--BSPTT---SSTT--B----GGG--EEE----EEEEEE-SSS-EEEEEEGGGTT-EEEE--